Protein AF-A0AAW4SCJ5-F1 (afdb_monomer_lite)

pLDDT: mean 85.16, std 13.86, range [42.91, 95.56]

Sequence (95 aa):
MPISTPAQRDAIYRSDFLAFARKAFYVFSSDTYSQEWFHESIAQRLNGSIGRATRQIINAPPRALKSYLVSVAWTAFRLGQDPTHNSYASVIPKT

Foldseek 3Di:
DPDQDPVRLVVCLLVDLVSVLLVCVVVVDVDDDDDDPVLVVLRVQLVVCVPPPDDDDDDDDPPPCNCSSPPPSSQVSVCSNPVPDDPCPDPDPPD

Secondary structure (DSSP, 8-state):
-----HHHHHHHHHH-HHHHHHHHHHHH-SS-----HHHHHHHHHHHTTTT----------TTSSHHIIIIIIHHHHHHHH-TT--TT-------

Radius of gyration: 14.84 Å; chains: 1; bounding box: 38×41×30 Å

Structure (mmCIF, N/CA/C/O backbone):
data_AF-A0AAW4SCJ5-F1
#
_entry.id   AF-A0AAW4SCJ5-F1
#
loop_
_atom_site.group_PDB
_atom_site.id
_atom_site.type_symbol
_atom_site.label_atom_id
_atom_site.label_alt_id
_atom_site.label_comp_id
_atom_site.label_asym_id
_atom_site.label_entity_id
_atom_site.label_seq_id
_atom_site.pdbx_PDB_ins_code
_atom_site.Cartn_x
_atom_site.Cartn_y
_atom_site.Cartn_z
_atom_site.occupancy
_atom_site.B_iso_or_equiv
_atom_site.auth_seq_id
_atom_site.auth_comp_id
_atom_site.auth_asym_id
_atom_site.auth_atom_id
_atom_site.pdbx_PDB_model_num
ATOM 1 N N . MET A 1 1 ? 7.663 -23.295 -7.050 1.00 50.72 1 MET A N 1
ATOM 2 C CA . MET A 1 1 ? 6.359 -22.840 -6.516 1.00 50.72 1 MET A CA 1
ATOM 3 C C . MET A 1 1 ? 5.269 -23.416 -7.403 1.00 50.72 1 MET A C 1
ATOM 5 O O . MET A 1 1 ? 5.402 -23.242 -8.610 1.00 50.72 1 MET A O 1
ATOM 9 N N . PRO A 1 2 ? 4.250 -24.120 -6.876 1.00 54.78 2 PRO A N 1
ATOM 10 C CA . PRO A 1 2 ? 3.129 -24.542 -7.708 1.00 54.78 2 PRO A CA 1
ATOM 11 C C . PRO A 1 2 ? 2.495 -23.283 -8.304 1.00 54.78 2 PRO A C 1
ATOM 13 O O . PRO A 1 2 ? 2.277 -22.297 -7.597 1.00 54.78 2 PRO A O 1
ATOM 16 N N . ILE A 1 3 ? 2.304 -23.285 -9.621 1.00 58.66 3 ILE A N 1
ATOM 17 C CA . ILE A 1 3 ? 1.784 -22.140 -10.365 1.00 58.66 3 ILE A CA 1
ATOM 18 C C . ILE A 1 3 ? 0.363 -21.902 -9.853 1.00 58.66 3 ILE A C 1
ATOM 20 O O . ILE A 1 3 ? -0.533 -22.709 -10.088 1.00 58.66 3 ILE A O 1
ATOM 24 N N . SER A 1 4 ? 0.174 -20.835 -9.081 1.00 78.94 4 SER A N 1
ATOM 25 C CA . SER A 1 4 ? -1.118 -20.497 -8.493 1.00 78.94 4 SER A CA 1
ATOM 26 C C . SER A 1 4 ? -2.125 -20.261 -9.619 1.00 78.94 4 SER A C 1
ATOM 28 O O . SER A 1 4 ? -1.879 -19.448 -10.518 1.00 78.94 4 SER A O 1
ATOM 30 N N . THR A 1 5 ? -3.262 -20.951 -9.583 1.00 89.56 5 THR A N 1
ATOM 31 C CA . THR A 1 5 ? -4.336 -20.746 -10.566 1.00 89.56 5 THR A CA 1
ATOM 32 C C . THR A 1 5 ? -4.815 -19.284 -10.539 1.00 89.56 5 THR A C 1
ATOM 34 O O . THR A 1 5 ? -4.685 -18.611 -9.509 1.00 89.56 5 THR A O 1
ATOM 37 N N . PRO A 1 6 ? -5.378 -18.744 -11.638 1.00 88.56 6 PRO A N 1
ATOM 38 C CA . PRO A 1 6 ? -5.945 -17.392 -11.639 1.00 88.56 6 PRO A CA 1
ATOM 39 C C . PRO A 1 6 ? -6.924 -17.153 -10.479 1.00 88.56 6 PRO A C 1
ATOM 41 O O . PRO A 1 6 ? -6.813 -16.144 -9.790 1.00 88.56 6 PRO A O 1
ATOM 44 N N . ALA A 1 7 ? -7.779 -18.135 -10.177 1.00 89.50 7 ALA A N 1
ATOM 45 C CA . ALA A 1 7 ? -8.721 -18.070 -9.063 1.00 89.50 7 ALA A CA 1
ATOM 46 C C . ALA A 1 7 ? -8.028 -17.949 -7.692 1.00 89.50 7 ALA A C 1
ATOM 48 O O . ALA A 1 7 ? -8.441 -17.138 -6.866 1.00 89.50 7 ALA A O 1
ATOM 49 N N . GLN A 1 8 ? -6.946 -18.701 -7.455 1.00 91.25 8 GLN A N 1
ATOM 50 C CA . GLN A 1 8 ? -6.163 -18.590 -6.217 1.00 91.25 8 GLN A CA 1
ATOM 51 C C . GLN A 1 8 ? -5.495 -17.217 -6.086 1.00 91.25 8 GLN A C 1
ATOM 53 O O . GLN A 1 8 ? -5.492 -16.641 -5.001 1.00 91.25 8 GLN A O 1
ATOM 58 N N . ARG A 1 9 ? -4.969 -16.659 -7.185 1.00 91.56 9 ARG A N 1
ATOM 59 C CA . ARG A 1 9 ? -4.399 -15.301 -7.178 1.00 91.56 9 ARG A CA 1
ATOM 60 C C . ARG A 1 9 ? -5.457 -14.254 -6.856 1.00 91.56 9 ARG A C 1
ATOM 62 O O . ARG A 1 9 ? -5.227 -13.399 -6.008 1.00 91.56 9 ARG A O 1
ATOM 69 N N . ASP A 1 10 ? -6.629 -14.352 -7.474 1.00 90.81 10 ASP A N 1
ATOM 70 C CA . ASP A 1 10 ? -7.730 -13.429 -7.207 1.00 90.81 10 ASP A CA 1
ATOM 71 C C . ASP A 1 10 ? -8.293 -13.566 -5.790 1.00 90.81 10 ASP A C 1
ATOM 73 O O . ASP A 1 10 ? -8.770 -12.580 -5.230 1.00 90.81 10 ASP A O 1
ATOM 77 N N . ALA A 1 11 ? -8.232 -14.750 -5.179 1.00 91.94 11 ALA A N 1
ATOM 78 C CA . ALA A 1 11 ? -8.537 -14.905 -3.759 1.00 91.94 11 ALA A CA 1
ATOM 79 C C . ALA A 1 11 ? -7.526 -14.136 -2.890 1.00 91.94 11 ALA A C 1
ATOM 81 O O . ALA A 1 11 ? -7.937 -13.347 -2.042 1.00 91.94 11 ALA A O 1
ATOM 82 N N . ILE A 1 12 ? -6.223 -14.276 -3.169 1.00 93.25 12 ILE A N 1
ATOM 83 C CA . ILE A 1 12 ? -5.156 -13.549 -2.459 1.00 93.25 12 ILE A CA 1
ATOM 84 C C . ILE A 1 12 ? -5.346 -12.032 -2.590 1.00 93.25 12 ILE A C 1
ATOM 86 O O . ILE A 1 12 ? -5.287 -11.319 -1.593 1.00 93.25 12 ILE A O 1
ATOM 90 N N . TYR A 1 13 ? -5.639 -11.527 -3.792 1.00 93.69 13 TYR A N 1
ATOM 91 C CA . TYR A 1 13 ? -5.823 -10.088 -4.023 1.00 93.69 13 TYR A CA 1
ATOM 92 C C . TYR A 1 13 ? -7.031 -9.479 -3.299 1.00 93.69 13 TYR A C 1
ATOM 94 O O . TYR A 1 13 ? -7.095 -8.262 -3.171 1.00 93.69 13 TYR A O 1
ATOM 102 N N . ARG A 1 14 ? -8.000 -10.278 -2.837 1.00 91.56 14 ARG A N 1
ATOM 103 C CA . ARG A 1 14 ? -9.140 -9.771 -2.051 1.00 91.56 14 ARG A CA 1
ATOM 104 C C . ARG A 1 14 ? -8.824 -9.650 -0.559 1.00 91.56 14 ARG A C 1
ATOM 106 O O . ARG A 1 14 ? -9.432 -8.827 0.126 1.00 91.56 14 ARG A O 1
ATOM 113 N N . SER A 1 15 ? -7.891 -10.460 -0.063 1.00 91.69 15 SER A N 1
ATOM 114 C CA . SER A 1 15 ? -7.518 -10.513 1.355 1.00 91.69 15 SER A CA 1
ATOM 115 C C . SER A 1 15 ? -6.225 -9.767 1.682 1.00 91.69 15 SER A C 1
ATOM 117 O O . SER A 1 15 ? -6.071 -9.291 2.802 1.00 91.69 15 SER A O 1
ATOM 119 N N . ASP A 1 16 ? -5.300 -9.656 0.728 1.00 94.44 16 ASP A N 1
ATOM 120 C CA . ASP A 1 16 ? -3.990 -9.034 0.919 1.00 94.44 16 ASP A CA 1
ATOM 121 C C . ASP A 1 16 ? -3.890 -7.720 0.133 1.00 94.44 16 ASP A C 1
ATOM 123 O O . ASP A 1 16 ? -3.829 -7.695 -1.102 1.00 94.44 16 ASP A O 1
ATOM 127 N N . PHE A 1 17 ? -3.846 -6.617 0.882 1.00 95.44 17 PHE A N 1
ATOM 128 C CA . PHE A 1 17 ? -3.749 -5.275 0.324 1.00 95.44 17 PHE A CA 1
ATOM 129 C C . PHE A 1 17 ? -2.457 -5.047 -0.473 1.00 95.44 17 PHE A C 1
ATOM 131 O O . PHE A 1 17 ? -2.511 -4.418 -1.528 1.00 95.44 17 PHE A O 1
ATOM 138 N N . LEU A 1 18 ? -1.298 -5.538 -0.023 1.00 95.38 18 LEU A N 1
ATOM 139 C CA . LEU A 1 18 ? -0.044 -5.312 -0.750 1.00 95.38 18 LEU A CA 1
ATOM 140 C C . LEU A 1 18 ? 0.018 -6.139 -2.027 1.00 95.38 18 LEU A C 1
ATOM 142 O O . LEU A 1 18 ? 0.454 -5.633 -3.065 1.00 95.38 18 LEU A O 1
ATOM 146 N N . ALA A 1 19 ? -0.473 -7.378 -1.982 1.00 94.38 19 ALA A N 1
ATOM 147 C CA . ALA A 1 19 ? -0.604 -8.195 -3.182 1.00 94.38 19 ALA A CA 1
ATOM 148 C C . ALA A 1 19 ? -1.516 -7.512 -4.217 1.00 94.38 19 ALA A C 1
ATOM 150 O O . ALA A 1 19 ? -1.169 -7.449 -5.403 1.00 94.38 19 ALA A O 1
ATOM 151 N N . PHE A 1 20 ? -2.647 -6.954 -3.769 1.00 95.56 20 PHE A N 1
ATOM 152 C CA . PHE A 1 20 ? -3.535 -6.149 -4.607 1.00 95.56 20 PHE A CA 1
ATOM 153 C C . PHE A 1 20 ? -2.832 -4.904 -5.157 1.00 95.56 20 PHE A C 1
ATOM 155 O O . PHE A 1 20 ? -2.833 -4.687 -6.368 1.00 95.56 20 PHE A O 1
ATOM 162 N N . ALA A 1 21 ? -2.195 -4.110 -4.294 1.00 95.56 21 ALA A N 1
ATOM 163 C CA . ALA A 1 21 ? -1.548 -2.858 -4.667 1.00 95.56 21 ALA A CA 1
ATOM 164 C C . ALA A 1 21 ? -0.430 -3.074 -5.692 1.00 95.56 21 ALA A C 1
ATOM 166 O O . ALA A 1 21 ? -0.320 -2.304 -6.646 1.00 95.56 21 ALA A O 1
ATOM 167 N N . ARG A 1 22 ? 0.352 -4.149 -5.551 1.00 94.56 22 ARG A N 1
ATOM 168 C CA . ARG A 1 22 ? 1.370 -4.542 -6.529 1.00 94.56 22 ARG A CA 1
ATOM 169 C C . ARG A 1 22 ? 0.752 -4.951 -7.867 1.00 94.56 22 ARG A C 1
ATOM 171 O O . ARG A 1 22 ? 1.273 -4.564 -8.907 1.00 94.56 22 ARG A O 1
ATOM 178 N N . LYS A 1 23 ? -0.346 -5.720 -7.873 1.00 93.62 23 LYS A N 1
ATOM 179 C CA . LYS A 1 23 ? -1.055 -6.085 -9.117 1.00 93.62 23 LYS A CA 1
ATOM 180 C C . LYS A 1 23 ? -1.598 -4.837 -9.816 1.00 93.62 23 LYS A C 1
ATOM 182 O O . LYS A 1 23 ? -1.381 -4.661 -11.010 1.00 93.62 23 LYS A O 1
ATOM 187 N N . ALA A 1 24 ? -2.284 -3.981 -9.064 1.00 94.38 24 ALA A N 1
ATOM 188 C CA . ALA A 1 24 ? -2.885 -2.753 -9.569 1.00 94.38 24 ALA A CA 1
ATOM 189 C C . ALA A 1 24 ? -1.833 -1.745 -10.062 1.00 94.38 24 ALA A C 1
ATOM 191 O O . ALA A 1 24 ? -2.123 -0.953 -10.955 1.00 94.38 24 ALA A O 1
ATOM 192 N N . PHE A 1 25 ? -0.598 -1.813 -9.552 1.00 94.56 25 PHE A N 1
ATOM 193 C CA . PHE A 1 25 ? 0.457 -0.881 -9.941 1.00 94.56 25 PHE A CA 1
ATOM 194 C C . PHE A 1 25 ? 0.773 -0.987 -11.428 1.00 94.56 25 PHE A C 1
ATOM 196 O O . PHE A 1 25 ? 0.907 0.035 -12.083 1.00 94.56 25 PHE A O 1
ATOM 203 N N . TYR A 1 26 ? 0.776 -2.204 -11.975 1.00 94.00 26 TYR A N 1
ATOM 204 C CA . TYR A 1 26 ? 1.023 -2.446 -13.398 1.00 94.00 26 TYR A CA 1
ATOM 205 C C . TYR A 1 26 ? -0.131 -2.019 -14.317 1.00 94.00 26 TYR A C 1
ATOM 207 O O . TYR A 1 26 ? 0.035 -1.980 -15.532 1.00 94.00 26 TYR A O 1
ATOM 215 N N . VAL A 1 27 ? -1.304 -1.701 -13.758 1.00 92.38 27 VAL A N 1
ATOM 216 C CA . VAL A 1 27 ? -2.392 -1.035 -14.496 1.00 92.38 27 VAL A CA 1
ATOM 217 C C . VAL A 1 27 ? -2.171 0.479 -14.515 1.00 92.38 27 VAL A C 1
ATOM 219 O O . VAL A 1 27 ? -2.535 1.148 -15.476 1.00 92.38 27 VAL A O 1
ATOM 222 N N . PHE A 1 28 ? -1.582 1.019 -13.447 1.00 88.81 28 PHE A N 1
ATOM 223 C CA . PHE A 1 28 ? -1.349 2.448 -13.267 1.00 88.81 28 PHE A CA 1
ATOM 224 C C . PHE A 1 28 ? -0.061 2.946 -13.942 1.00 88.81 28 PHE A C 1
ATOM 226 O O . PHE A 1 28 ? -0.049 4.042 -14.497 1.00 88.81 28 PHE A O 1
ATOM 233 N N . SER A 1 29 ? 1.021 2.168 -13.885 1.00 91.06 29 SER A N 1
ATOM 234 C CA . SER A 1 29 ? 2.335 2.508 -14.432 1.00 91.06 29 SER A CA 1
ATOM 235 C C . SER A 1 29 ? 2.999 1.289 -15.075 1.00 91.06 29 SER A C 1
ATOM 237 O O . SER A 1 29 ? 2.794 0.153 -14.652 1.00 91.06 29 SER A O 1
ATOM 239 N N . SER A 1 30 ? 3.834 1.538 -16.083 1.00 91.94 30 SER A N 1
ATOM 240 C CA . SER A 1 30 ? 4.732 0.548 -16.690 1.00 91.94 30 SER A CA 1
ATOM 241 C C . SER A 1 30 ? 6.076 0.411 -15.961 1.00 91.94 30 SER A C 1
ATOM 243 O O . SER A 1 30 ? 6.923 -0.371 -16.390 1.00 91.94 30 SER A O 1
ATOM 245 N N . ASP A 1 31 ? 6.303 1.185 -14.897 1.00 92.31 31 ASP A N 1
ATOM 246 C CA . ASP A 1 31 ? 7.520 1.106 -14.090 1.00 92.31 31 ASP A CA 1
ATOM 247 C C . ASP A 1 31 ? 7.629 -0.228 -13.335 1.00 92.31 31 ASP A C 1
ATOM 249 O O . ASP A 1 31 ? 6.674 -0.993 -13.186 1.00 92.31 31 ASP A O 1
ATOM 253 N N . THR A 1 32 ? 8.816 -0.500 -12.792 1.00 90.25 32 THR A N 1
ATOM 254 C CA . THR A 1 32 ? 9.021 -1.661 -11.920 1.00 90.25 32 THR A CA 1
ATOM 255 C C . THR A 1 32 ? 8.562 -1.347 -10.499 1.00 90.25 32 THR A C 1
ATOM 257 O O . THR A 1 32 ? 9.019 -0.386 -9.881 1.00 90.25 32 THR A O 1
ATOM 260 N N . TYR A 1 33 ? 7.688 -2.191 -9.950 1.00 89.88 33 TYR A N 1
ATOM 261 C CA . TYR A 1 33 ? 7.305 -2.109 -8.544 1.00 89.88 33 TYR A CA 1
ATOM 262 C C . TYR A 1 33 ? 8.449 -2.612 -7.648 1.00 89.88 33 TYR A C 1
ATOM 264 O O . TYR A 1 33 ? 8.712 -3.816 -7.614 1.00 89.88 33 TYR A O 1
ATOM 272 N N . SER A 1 34 ? 9.101 -1.714 -6.900 1.00 90.50 34 SER A N 1
ATOM 273 C CA . SER A 1 34 ? 10.004 -2.094 -5.800 1.00 90.50 34 SER A CA 1
ATOM 274 C C . SER A 1 34 ? 9.205 -2.205 -4.510 1.00 90.50 34 SER A C 1
ATOM 276 O O . SER A 1 34 ? 8.566 -1.233 -4.113 1.00 90.50 34 SER A O 1
ATOM 278 N N . GLN A 1 35 ? 9.222 -3.373 -3.867 1.00 88.88 35 GLN A N 1
ATOM 279 C CA . GLN A 1 35 ? 8.626 -3.538 -2.545 1.00 88.88 35 GLN A CA 1
ATOM 280 C C . GLN A 1 35 ? 9.641 -3.139 -1.478 1.00 88.88 35 GLN A C 1
ATOM 282 O O . GLN A 1 35 ? 10.718 -3.722 -1.401 1.00 88.88 35 GLN A O 1
ATOM 287 N N . GLU A 1 36 ? 9.258 -2.197 -0.625 1.00 92.06 36 GLU A N 1
ATOM 288 C CA . GLU A 1 36 ? 10.076 -1.721 0.486 1.00 92.06 36 GLU A CA 1
ATOM 289 C C . GLU A 1 36 ? 9.405 -2.034 1.826 1.00 92.06 36 GLU A C 1
ATOM 291 O O . GLU A 1 36 ? 8.177 -2.107 1.924 1.00 92.06 36 GLU A O 1
ATOM 296 N N . TRP A 1 37 ? 10.197 -2.138 2.896 1.00 90.44 37 TRP A N 1
ATOM 297 C CA . TRP A 1 37 ? 9.703 -2.459 4.245 1.00 90.44 37 TRP A CA 1
ATOM 298 C C . TRP A 1 37 ? 8.607 -1.494 4.737 1.00 90.44 37 TRP A C 1
ATOM 300 O O . TRP A 1 37 ? 7.677 -1.878 5.449 1.00 90.44 37 TRP A O 1
ATOM 310 N N . PHE A 1 38 ? 8.669 -0.221 4.340 1.00 89.94 38 PHE A N 1
ATOM 311 C CA . PHE A 1 38 ? 7.689 0.775 4.769 1.00 89.94 38 PHE A CA 1
ATOM 312 C C . PHE A 1 38 ? 6.334 0.617 4.061 1.00 89.94 38 PHE A C 1
ATOM 314 O O . PHE A 1 38 ? 5.334 1.135 4.561 1.00 89.94 38 PHE A O 1
ATOM 321 N N . HIS A 1 39 ? 6.246 -0.113 2.941 1.00 94.06 39 HIS A N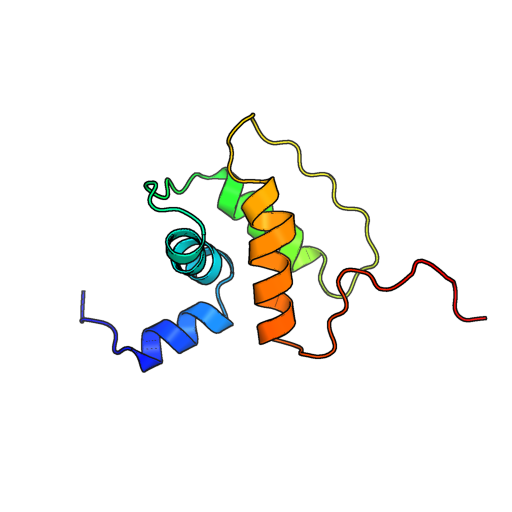 1
ATOM 322 C CA . HIS A 1 39 ? 4.957 -0.456 2.326 1.00 94.06 39 HIS A CA 1
ATOM 323 C C . HIS A 1 39 ? 4.131 -1.351 3.247 1.00 94.06 39 HIS A C 1
ATOM 325 O O . HIS A 1 39 ? 2.936 -1.112 3.416 1.00 94.06 39 HIS A O 1
ATOM 331 N N . GLU A 1 40 ? 4.775 -2.306 3.918 1.00 93.75 40 GLU A N 1
ATOM 332 C CA . GLU A 1 40 ? 4.142 -3.157 4.933 1.00 93.75 40 GLU A CA 1
ATOM 333 C C . GLU A 1 40 ? 3.667 -2.338 6.131 1.00 93.75 40 GLU A C 1
ATOM 335 O O . GLU A 1 40 ? 2.532 -2.496 6.581 1.00 93.75 40 GLU A O 1
ATOM 340 N N . SER A 1 41 ? 4.479 -1.382 6.588 1.00 93.50 41 SER A N 1
ATOM 341 C CA . SER A 1 41 ? 4.086 -0.474 7.675 1.00 93.50 41 SER A CA 1
ATOM 342 C C . SER A 1 41 ? 2.868 0.385 7.304 1.00 93.50 41 SER A C 1
ATOM 344 O O . SER A 1 41 ? 1.957 0.557 8.116 1.00 93.50 41 SER A O 1
ATOM 346 N N . ILE A 1 42 ? 2.811 0.898 6.068 1.00 93.94 42 ILE A N 1
ATOM 347 C CA . ILE A 1 42 ? 1.652 1.643 5.550 1.00 93.94 42 ILE A CA 1
ATOM 348 C C . ILE A 1 42 ? 0.416 0.741 5.494 1.00 93.94 42 ILE A C 1
ATOM 350 O O . ILE A 1 42 ? -0.644 1.138 5.974 1.00 93.94 42 ILE A O 1
ATOM 354 N N . ALA A 1 43 ? 0.548 -0.471 4.954 1.00 94.00 43 ALA A N 1
ATOM 355 C CA . ALA A 1 43 ? -0.542 -1.437 4.852 1.00 94.00 43 ALA A CA 1
ATOM 356 C C . ALA A 1 43 ? -1.138 -1.779 6.224 1.00 94.00 43 ALA A C 1
ATOM 358 O O . ALA A 1 43 ? -2.352 -1.704 6.410 1.00 94.00 43 ALA A O 1
ATOM 359 N N . GLN A 1 44 ? -0.288 -2.088 7.205 1.00 93.00 44 GLN A N 1
ATOM 360 C CA . GLN A 1 44 ? -0.714 -2.356 8.580 1.00 93.00 44 GLN A CA 1
ATOM 361 C C . GLN A 1 44 ? -1.431 -1.149 9.195 1.00 93.00 44 GLN A C 1
ATOM 363 O O . GLN A 1 44 ? -2.482 -1.303 9.820 1.00 93.00 44 GLN A O 1
ATOM 368 N N . ARG A 1 45 ? -0.903 0.063 8.980 1.00 92.75 45 ARG A N 1
ATOM 369 C CA . ARG A 1 45 ? -1.505 1.302 9.486 1.00 92.75 45 ARG A CA 1
ATOM 370 C C . ARG A 1 45 ? -2.887 1.564 8.887 1.00 92.75 45 ARG A C 1
ATOM 372 O O . ARG A 1 45 ? -3.800 1.945 9.618 1.00 92.75 45 ARG A O 1
ATOM 379 N N . LEU A 1 46 ? -3.041 1.358 7.580 1.00 92.31 46 LEU A N 1
ATOM 380 C CA . LEU A 1 46 ? -4.315 1.515 6.877 1.00 92.31 46 LEU A CA 1
ATOM 381 C C . LEU A 1 46 ? -5.329 0.456 7.324 1.00 92.31 46 LEU A C 1
ATOM 383 O O . LEU A 1 46 ? -6.443 0.811 7.708 1.00 92.31 46 LEU A O 1
ATOM 387 N N . ASN A 1 47 ? -4.929 -0.816 7.390 1.00 91.75 47 ASN A N 1
ATOM 388 C CA . ASN A 1 47 ? -5.776 -1.899 7.900 1.00 91.75 47 ASN A CA 1
ATOM 389 C C . ASN A 1 47 ? -6.257 -1.638 9.334 1.00 91.75 47 ASN A C 1
ATOM 391 O O . ASN A 1 47 ? -7.442 -1.794 9.624 1.00 91.75 47 ASN A O 1
ATOM 395 N N . GLY A 1 48 ? -5.377 -1.156 10.216 1.00 89.62 48 GLY A N 1
ATOM 396 C CA . GLY A 1 48 ? -5.732 -0.799 11.594 1.00 89.62 48 GLY A CA 1
ATOM 397 C C . GLY A 1 48 ? -6.666 0.412 11.726 1.00 89.62 48 GLY A C 1
ATOM 398 O O . GLY A 1 48 ? -7.178 0.668 12.818 1.00 89.62 48 GLY A O 1
ATOM 399 N N . SER A 1 49 ? -6.888 1.164 10.642 1.00 87.69 49 SER A N 1
ATOM 400 C CA . SER A 1 49 ? -7.816 2.302 10.615 1.00 87.69 49 SER A CA 1
ATOM 401 C C . SER A 1 49 ? -9.249 1.914 10.231 1.00 87.69 49 SER A C 1
ATOM 403 O O . SER A 1 49 ? -10.166 2.712 10.423 1.00 87.69 49 SER A O 1
ATOM 405 N N . ILE A 1 50 ? -9.474 0.693 9.729 1.00 87.31 50 ILE A N 1
ATOM 406 C CA . ILE A 1 50 ? -10.814 0.221 9.363 1.00 87.31 50 ILE A CA 1
ATOM 407 C C . ILE A 1 50 ? -11.724 0.244 10.601 1.00 87.31 50 ILE A C 1
ATOM 409 O O . ILE A 1 50 ? -11.367 -0.253 11.667 1.00 87.31 50 ILE A O 1
ATOM 413 N N . GLY A 1 51 ? -12.907 0.848 10.459 1.00 83.69 51 GLY A N 1
ATOM 414 C CA . GLY A 1 51 ? -13.879 0.984 11.549 1.00 83.69 51 GLY A CA 1
ATOM 415 C C . GLY A 1 51 ? -13.515 2.039 12.599 1.00 83.69 51 GLY A C 1
ATOM 416 O O . GLY A 1 51 ? -14.195 2.139 13.617 1.00 83.69 51 GLY A O 1
ATOM 417 N N . ARG A 1 52 ? -12.463 2.839 12.376 1.00 83.62 52 ARG A N 1
ATOM 418 C CA . ARG A 1 52 ? -12.038 3.913 13.283 1.00 83.62 52 ARG A CA 1
ATOM 419 C C . ARG 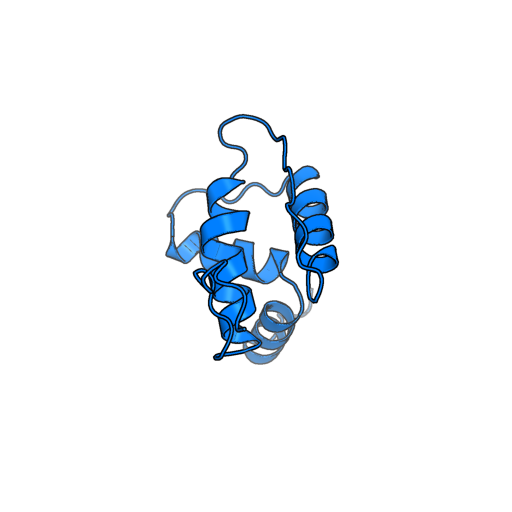A 1 52 ? -11.961 5.239 12.534 1.00 83.62 52 ARG A C 1
ATOM 421 O O . ARG A 1 52 ? -11.127 5.404 11.648 1.00 83.62 52 ARG A O 1
ATOM 428 N N . ALA A 1 53 ? -12.760 6.225 12.939 1.00 69.38 53 ALA A N 1
ATOM 429 C CA . ALA A 1 53 ? -12.661 7.596 12.430 1.00 69.38 53 ALA A CA 1
ATOM 430 C C . ALA A 1 53 ? -11.397 8.281 12.986 1.00 69.38 53 ALA A C 1
ATOM 432 O O . ALA A 1 53 ? -11.444 9.050 13.942 1.00 69.38 53 ALA A O 1
ATOM 433 N N . THR A 1 54 ? -10.236 7.940 12.424 1.00 77.06 54 THR A N 1
ATOM 434 C CA . THR A 1 54 ? -8.924 8.367 12.924 1.00 77.06 54 THR A CA 1
ATOM 435 C 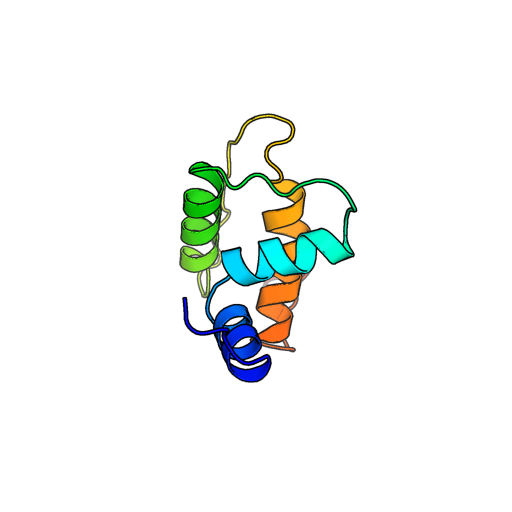C . THR A 1 54 ? -8.090 8.966 11.803 1.00 77.06 54 THR A C 1
ATOM 437 O O . THR A 1 54 ? -7.894 8.353 10.754 1.00 77.06 54 THR A O 1
ATOM 440 N N . ARG A 1 55 ? -7.559 10.172 12.028 1.00 82.69 55 ARG A N 1
ATOM 441 C CA . ARG A 1 55 ? -6.628 10.808 11.093 1.00 82.69 55 ARG A CA 1
ATOM 442 C C . ARG A 1 55 ? -5.282 10.086 11.149 1.00 82.69 55 ARG A C 1
ATOM 444 O O . ARG A 1 55 ? -4.561 10.184 12.140 1.00 82.69 55 ARG A O 1
ATOM 451 N N . GLN A 1 56 ? -4.936 9.376 10.081 1.00 86.31 56 GLN A N 1
ATOM 452 C CA . GLN A 1 56 ? -3.653 8.685 9.965 1.00 86.31 56 GLN A CA 1
ATOM 453 C C . GLN A 1 56 ? -2.582 9.638 9.419 1.00 86.31 56 GLN A C 1
ATOM 455 O O . GLN A 1 56 ? -2.798 10.318 8.419 1.00 86.31 56 GLN A O 1
ATOM 460 N N . ILE A 1 57 ? -1.422 9.691 10.079 1.00 89.31 57 ILE A N 1
ATOM 461 C CA . ILE A 1 57 ? -0.245 10.430 9.604 1.00 89.31 57 ILE A CA 1
ATOM 462 C C . ILE A 1 57 ? 0.773 9.404 9.115 1.00 89.31 57 ILE A C 1
ATOM 464 O O . ILE A 1 57 ? 1.219 8.559 9.890 1.00 89.31 57 ILE A O 1
ATOM 468 N N . ILE A 1 58 ? 1.131 9.486 7.833 1.00 89.62 58 ILE A N 1
ATOM 469 C CA . ILE A 1 58 ? 2.120 8.616 7.190 1.00 89.62 58 ILE A CA 1
ATOM 470 C C . ILE A 1 58 ? 3.294 9.491 6.747 1.00 89.62 58 ILE A C 1
ATOM 472 O O . ILE A 1 58 ? 3.167 10.272 5.804 1.00 89.62 58 ILE A O 1
ATOM 476 N N . ASN A 1 59 ? 4.432 9.359 7.432 1.00 90.00 59 ASN A N 1
ATOM 477 C CA . ASN A 1 59 ? 5.684 10.007 7.049 1.00 90.00 59 ASN A CA 1
ATOM 478 C C . ASN A 1 59 ? 6.581 8.986 6.338 1.00 90.00 59 ASN A C 1
ATOM 480 O O . ASN A 1 59 ? 6.957 7.977 6.926 1.00 90.00 59 ASN A O 1
ATOM 484 N N . ALA A 1 60 ? 6.877 9.228 5.065 1.00 86.94 60 ALA A N 1
ATOM 485 C CA . ALA A 1 60 ? 7.694 8.349 4.236 1.00 86.94 60 ALA A CA 1
ATOM 486 C C . ALA A 1 60 ? 8.444 9.169 3.171 1.00 86.94 60 ALA A C 1
ATOM 488 O O . ALA A 1 60 ? 7.938 10.224 2.749 1.00 86.94 60 ALA A O 1
ATOM 489 N N . PRO A 1 61 ? 9.616 8.693 2.706 1.00 86.00 61 PRO A N 1
ATOM 490 C CA . PRO A 1 61 ? 10.498 9.442 1.812 1.00 86.00 61 PRO A CA 1
ATOM 491 C C . PRO A 1 61 ? 9.818 9.877 0.497 1.00 86.00 61 PRO A C 1
ATOM 493 O O . PRO A 1 61 ? 8.743 9.376 0.124 1.00 86.00 61 PRO A O 1
ATOM 496 N N . PRO A 1 62 ? 10.384 10.860 -0.227 1.00 84.69 62 PRO A N 1
ATOM 497 C CA . PRO A 1 62 ? 9.909 11.195 -1.566 1.00 84.69 62 PRO A CA 1
ATOM 498 C C . PRO A 1 62 ? 9.982 9.963 -2.479 1.00 84.69 62 PRO A C 1
ATOM 500 O O . PRO A 1 62 ? 10.838 9.105 -2.307 1.00 84.69 62 PRO A O 1
ATOM 503 N N . ARG A 1 63 ? 9.054 9.868 -3.442 1.00 83.44 63 ARG A N 1
ATOM 504 C CA . ARG A 1 63 ? 8.962 8.754 -4.414 1.00 83.44 63 ARG A CA 1
ATOM 505 C C . ARG A 1 63 ? 8.744 7.356 -3.804 1.00 83.44 63 ARG A C 1
ATOM 507 O O . ARG A 1 63 ? 8.842 6.359 -4.498 1.00 83.44 63 ARG A O 1
ATOM 514 N N . ALA A 1 64 ? 8.327 7.282 -2.542 1.00 85.06 64 ALA A N 1
ATOM 515 C CA . ALA A 1 64 ? 8.021 6.043 -1.822 1.00 85.06 64 ALA A CA 1
ATOM 516 C C . ALA A 1 64 ? 6.713 5.332 -2.241 1.00 85.06 64 ALA A C 1
ATOM 518 O O . ALA A 1 64 ? 6.225 4.473 -1.514 1.00 85.06 64 ALA A O 1
ATOM 519 N N . LEU A 1 65 ? 6.064 5.727 -3.343 1.00 90.75 65 LEU A N 1
ATOM 520 C CA . LEU A 1 65 ? 4.740 5.214 -3.743 1.00 90.75 65 LEU A CA 1
ATOM 521 C C . LEU A 1 6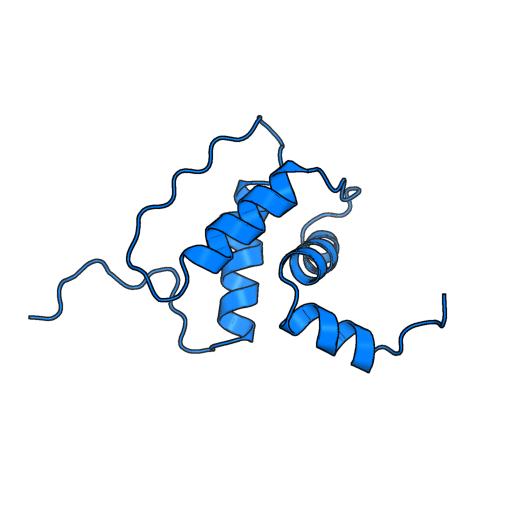5 ? 3.589 5.468 -2.742 1.00 90.75 65 LEU A C 1
ATOM 523 O O . LEU A 1 65 ? 2.472 5.004 -2.952 1.00 90.75 65 LEU A O 1
ATOM 527 N N . LYS A 1 66 ? 3.820 6.241 -1.673 1.00 90.31 66 LYS A N 1
ATOM 528 C CA . LYS A 1 66 ? 2.835 6.475 -0.603 1.00 90.31 66 LYS A CA 1
ATOM 529 C C . LYS A 1 66 ? 1.500 7.048 -1.098 1.00 90.31 66 LYS A C 1
ATOM 531 O O . LYS A 1 66 ? 0.455 6.587 -0.658 1.00 90.31 66 LYS A O 1
ATOM 536 N N . SER A 1 67 ? 1.515 7.999 -2.036 1.00 90.81 67 SER A N 1
ATOM 537 C CA . SER A 1 67 ? 0.281 8.590 -2.581 1.00 90.81 67 SER A CA 1
ATOM 538 C C . SER A 1 67 ? -0.511 7.583 -3.411 1.00 90.81 67 SER A C 1
ATOM 540 O O . SER A 1 67 ? -1.732 7.545 -3.326 1.00 90.81 67 SER A O 1
ATOM 542 N N . TYR A 1 68 ? 0.183 6.728 -4.166 1.00 93.50 68 TYR A N 1
ATOM 543 C CA . TYR A 1 68 ? -0.443 5.634 -4.900 1.00 93.50 68 TYR A CA 1
ATOM 544 C C . TYR A 1 68 ? -1.075 4.622 -3.933 1.00 93.50 68 TYR A C 1
ATOM 546 O O . TYR A 1 68 ? -2.257 4.310 -4.067 1.00 93.50 68 TYR A O 1
ATOM 554 N N . LEU A 1 69 ? -0.331 4.177 -2.913 1.00 94.19 69 LEU A N 1
ATOM 555 C CA . LEU A 1 69 ? -0.838 3.224 -1.923 1.00 94.19 69 LEU A CA 1
ATOM 556 C C . LEU A 1 69 ? -2.072 3.758 -1.187 1.00 94.19 69 LEU A C 1
ATOM 558 O O . LEU A 1 69 ? -3.067 3.050 -1.085 1.00 94.19 69 LEU A O 1
ATOM 562 N N . VAL A 1 70 ? -2.023 5.000 -0.700 1.00 92.56 70 VAL A N 1
ATOM 563 C CA . VAL A 1 70 ? -3.066 5.566 0.171 1.00 92.56 70 VAL A CA 1
ATOM 564 C C . VAL A 1 70 ? -4.278 6.070 -0.613 1.00 92.56 70 VAL A C 1
ATOM 566 O O . VAL A 1 70 ? -5.408 5.832 -0.198 1.00 92.56 70 VAL A O 1
ATOM 569 N N . SER A 1 71 ? -4.075 6.774 -1.726 1.00 90.81 71 SER A N 1
ATOM 570 C CA . SER A 1 71 ? -5.183 7.444 -2.419 1.00 90.81 71 SER A CA 1
ATOM 571 C C . SER A 1 71 ? -5.810 6.597 -3.523 1.00 90.81 71 SER A C 1
ATOM 573 O O . SER A 1 71 ? -6.995 6.763 -3.799 1.00 90.81 71 SER A O 1
ATOM 575 N N . VAL A 1 72 ? -5.039 5.706 -4.157 1.00 93.38 72 VAL A N 1
ATOM 576 C CA . VAL A 1 72 ? -5.488 4.931 -5.327 1.00 93.38 72 VAL A CA 1
ATOM 577 C C . VAL A 1 72 ? -5.697 3.464 -4.967 1.00 93.38 72 VAL A C 1
ATOM 579 O O . VAL A 1 72 ? -6.805 2.948 -5.081 1.00 93.38 72 VAL A O 1
ATOM 582 N N . ALA A 1 73 ? -4.648 2.779 -4.509 1.00 95.38 73 ALA A N 1
ATOM 583 C CA . ALA A 1 73 ? -4.728 1.347 -4.248 1.00 95.38 73 ALA A CA 1
ATOM 584 C C . ALA A 1 73 ? -5.658 1.045 -3.067 1.00 95.38 73 ALA A C 1
ATOM 586 O O . ALA A 1 73 ? -6.481 0.140 -3.155 1.00 95.38 73 ALA A O 1
ATOM 587 N N . TRP A 1 74 ? -5.552 1.800 -1.970 1.00 94.50 74 TRP A N 1
ATOM 588 C CA . TRP A 1 74 ? -6.364 1.569 -0.774 1.00 94.50 74 TRP A CA 1
ATOM 589 C C . TRP A 1 74 ? -7.853 1.816 -1.014 1.00 94.50 74 TRP A C 1
ATOM 591 O O . TRP A 1 74 ? -8.683 1.002 -0.617 1.00 94.50 74 TRP A O 1
ATOM 601 N N . THR A 1 75 ? -8.200 2.905 -1.700 1.00 92.88 75 THR A N 1
ATOM 602 C CA . THR A 1 75 ? -9.595 3.237 -2.021 1.00 92.88 75 THR A CA 1
ATOM 603 C C . THR A 1 75 ? -10.210 2.185 -2.943 1.00 92.88 75 THR A C 1
ATOM 605 O O . THR A 1 75 ? -11.290 1.678 -2.643 1.00 92.88 75 THR A O 1
ATOM 608 N N . ALA A 1 76 ? -9.496 1.774 -3.996 1.00 93.62 76 ALA A N 1
ATOM 609 C CA . ALA A 1 76 ? -9.936 0.709 -4.897 1.00 93.62 76 ALA A CA 1
ATOM 610 C C . ALA A 1 76 ? -10.070 -0.647 -4.181 1.00 93.62 76 ALA A C 1
ATOM 612 O O . ALA A 1 76 ? -11.048 -1.364 -4.391 1.00 93.62 76 ALA A O 1
ATOM 613 N N . PHE A 1 77 ? -9.121 -0.985 -3.303 1.00 94.75 77 PHE A N 1
ATOM 614 C CA . PHE A 1 77 ? -9.166 -2.208 -2.501 1.00 94.75 77 PHE A CA 1
ATOM 615 C C . PHE A 1 77 ? -10.389 -2.232 -1.579 1.00 94.75 77 PHE A C 1
ATOM 617 O O . PHE A 1 77 ? -11.123 -3.219 -1.550 1.00 94.75 77 PHE A O 1
ATOM 624 N N . ARG A 1 78 ? -10.653 -1.128 -0.870 1.00 92.75 78 ARG A N 1
ATOM 625 C CA . ARG A 1 78 ? -11.814 -1.005 0.021 1.00 92.75 78 ARG A 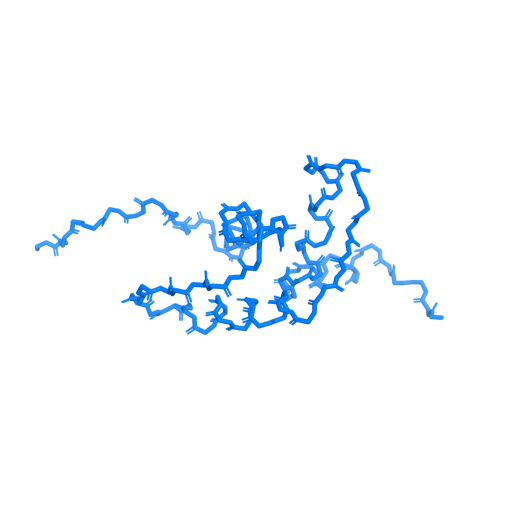CA 1
ATOM 626 C C . ARG A 1 78 ? -13.134 -1.046 -0.737 1.00 92.75 78 ARG A C 1
ATOM 628 O O . ARG A 1 78 ? -14.039 -1.731 -0.278 1.00 92.75 78 ARG A O 1
ATOM 635 N N . LEU A 1 79 ? -13.220 -0.402 -1.900 1.00 91.44 79 LEU A N 1
ATOM 636 C CA . LEU A 1 79 ? -14.406 -0.468 -2.757 1.00 91.44 79 LEU A CA 1
ATOM 637 C C . LEU A 1 79 ? -14.678 -1.897 -3.257 1.00 91.44 79 LEU A C 1
ATOM 639 O O . LEU A 1 79 ? -15.827 -2.318 -3.345 1.00 91.44 79 LEU A O 1
ATOM 643 N N . GLY A 1 80 ? -13.623 -2.665 -3.547 1.00 90.75 80 GLY A N 1
ATOM 644 C CA . GLY A 1 80 ? -13.743 -4.076 -3.922 1.00 90.75 80 GLY A CA 1
ATOM 645 C C . GLY A 1 80 ? -14.205 -4.995 -2.782 1.00 90.75 80 GLY A C 1
ATOM 646 O O . GLY A 1 80 ? -14.745 -6.066 -3.054 1.00 90.75 80 GLY A O 1
ATOM 647 N N . GLN A 1 81 ? -14.003 -4.596 -1.523 1.00 89.62 81 GLN A N 1
ATOM 648 C CA . GLN A 1 81 ? -14.492 -5.315 -0.340 1.00 89.62 81 GLN A CA 1
ATOM 649 C C . GLN A 1 81 ? -15.905 -4.885 0.061 1.00 89.62 81 GLN A C 1
ATOM 651 O O . GLN A 1 81 ? -16.710 -5.714 0.477 1.00 89.62 81 GLN A O 1
ATOM 656 N N . ASP A 1 82 ? -16.188 -3.591 -0.043 1.00 88.31 82 ASP A N 1
ATOM 657 C CA . ASP A 1 82 ? -17.455 -2.973 0.316 1.00 88.31 82 ASP A CA 1
ATOM 658 C C . ASP A 1 82 ? -17.800 -1.887 -0.719 1.00 88.31 82 ASP A C 1
ATOM 660 O O . ASP A 1 82 ? -17.227 -0.793 -0.682 1.00 88.31 82 ASP A O 1
ATOM 664 N N . PRO A 1 83 ? -18.753 -2.154 -1.631 1.00 85.06 83 PRO A N 1
ATOM 665 C CA . PRO A 1 83 ? -19.164 -1.199 -2.659 1.00 85.06 83 PRO A CA 1
ATOM 666 C C . PRO A 1 83 ? -19.770 0.095 -2.101 1.00 85.06 83 PRO A C 1
ATOM 668 O O . PRO A 1 83 ? -19.859 1.087 -2.821 1.00 85.06 83 PRO A O 1
ATOM 671 N N . THR A 1 84 ? -20.201 0.101 -0.834 1.00 84.38 84 THR A N 1
ATOM 672 C CA . THR A 1 84 ? -20.750 1.290 -0.163 1.00 84.38 84 THR A CA 1
ATOM 673 C C . THR A 1 84 ? -19.662 2.182 0.434 1.00 84.38 84 THR A C 1
ATOM 675 O O . THR A 1 84 ? -19.953 3.264 0.954 1.00 84.38 84 THR A O 1
ATOM 678 N N . HIS A 1 85 ? -18.394 1.765 0.338 1.00 79.19 85 HIS A N 1
ATOM 679 C CA . HIS A 1 85 ? -17.268 2.529 0.842 1.00 79.19 85 HIS A CA 1
ATOM 680 C C . HIS A 1 85 ? -17.099 3.841 0.070 1.00 79.19 85 HIS A C 1
ATOM 682 O O . HIS A 1 85 ? -16.618 3.873 -1.061 1.00 79.19 85 HIS A O 1
ATOM 688 N N . ASN A 1 86 ? -17.457 4.949 0.716 1.00 68.00 86 ASN A N 1
ATOM 689 C CA . ASN A 1 86 ? -17.260 6.284 0.174 1.00 68.00 86 ASN A CA 1
ATOM 690 C C . ASN A 1 86 ? -15.967 6.906 0.726 1.00 68.00 86 ASN A C 1
ATOM 692 O O . ASN A 1 86 ? -15.891 7.263 1.902 1.00 68.00 86 ASN A O 1
ATOM 696 N N . SER A 1 87 ? -14.967 7.093 -0.140 1.00 60.78 87 SER A N 1
ATOM 697 C CA . SER A 1 87 ? -13.705 7.775 0.188 1.00 60.78 87 SER A CA 1
ATOM 698 C C . SER A 1 87 ? -13.879 9.261 0.519 1.00 60.78 87 SER A C 1
ATOM 700 O O . SER A 1 87 ? -13.025 9.847 1.179 1.00 60.78 87 SER A O 1
ATOM 702 N N . TYR A 1 88 ? -14.976 9.866 0.061 1.00 63.59 88 TYR A N 1
ATOM 703 C CA . TYR A 1 88 ? -15.306 11.282 0.226 1.00 63.59 88 TYR A CA 1
ATOM 704 C C . TYR A 1 88 ? -16.426 11.515 1.240 1.00 63.59 88 TYR A C 1
ATOM 706 O O . TYR A 1 88 ? -16.972 12.617 1.266 1.00 63.59 88 TYR A O 1
ATOM 714 N N . ALA A 1 89 ? -16.815 10.497 2.024 1.00 52.31 89 ALA A N 1
ATOM 715 C CA . ALA A 1 89 ? -17.912 10.625 2.978 1.00 52.31 89 ALA A CA 1
ATOM 716 C C . ALA A 1 89 ? -17.692 11.871 3.839 1.00 52.31 89 ALA A C 1
ATOM 718 O O . ALA A 1 89 ? -16.691 12.000 4.547 1.00 52.31 89 ALA A O 1
ATOM 719 N N . SER A 1 90 ? -18.605 12.823 3.668 1.00 44.81 90 SER A N 1
ATOM 720 C CA . SER A 1 90 ? -18.503 14.172 4.181 1.00 44.81 90 SER A CA 1
ATOM 721 C C . SER A 1 90 ? -18.377 14.142 5.698 1.00 44.81 90 SER A C 1
ATOM 723 O O . SER A 1 90 ? -19.123 13.460 6.397 1.00 44.81 90 SER A O 1
ATOM 725 N N . VAL A 1 91 ? -17.442 14.937 6.217 1.00 51.84 91 VAL A N 1
ATOM 726 C CA . VAL A 1 91 ? -17.357 15.315 7.633 1.00 51.84 91 VAL A CA 1
ATOM 727 C C . VAL A 1 91 ? -18.507 16.283 7.945 1.00 51.84 91 VAL A C 1
ATOM 729 O O . VAL A 1 91 ? -18.296 17.417 8.3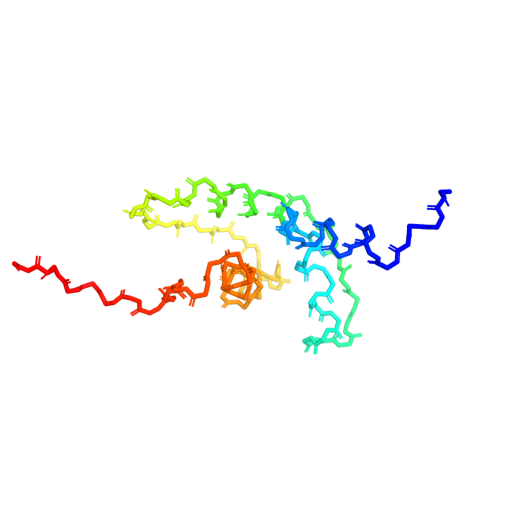59 1.00 51.84 91 VAL A O 1
ATOM 732 N N . ILE A 1 92 ? -19.743 15.874 7.666 1.00 46.91 92 ILE A N 1
ATOM 733 C CA . ILE A 1 92 ? -20.933 16.559 8.150 1.00 46.91 92 ILE A CA 1
ATOM 734 C C . ILE A 1 92 ? -21.505 15.629 9.215 1.00 46.91 92 ILE A C 1
ATOM 736 O O . ILE A 1 92 ? -21.903 14.510 8.877 1.00 46.91 92 ILE A O 1
ATOM 740 N N . PRO A 1 93 ? -21.503 16.032 10.498 1.00 42.91 93 PRO A N 1
ATOM 741 C CA . PRO A 1 93 ? -22.183 15.255 11.515 1.00 42.91 93 PRO A CA 1
ATOM 742 C C . PRO A 1 93 ? -23.648 15.175 11.092 1.00 42.91 93 PRO A C 1
ATOM 744 O O . PRO A 1 93 ? -24.301 16.196 10.887 1.00 42.91 93 PRO A O 1
ATOM 747 N N . LYS A 1 94 ? -24.135 13.954 10.874 1.00 43.00 94 LYS A N 1
ATOM 748 C CA . LYS A 1 94 ? -25.558 13.718 10.670 1.00 43.00 94 LYS A CA 1
ATOM 749 C C . LYS A 1 94 ? -26.213 13.964 12.029 1.00 43.00 94 LYS A C 1
ATOM 751 O O . LYS A 1 94 ? -26.031 13.154 12.937 1.00 43.00 94 LYS A O 1
ATOM 756 N N . THR A 1 95 ? -26.809 15.145 12.170 1.00 48.38 95 THR A N 1
ATOM 757 C CA . THR A 1 95 ? -27.606 15.580 13.322 1.00 48.38 95 THR A CA 1
ATOM 758 C C . THR A 1 95 ? -28.820 14.688 13.522 1.00 48.38 95 THR A C 1
ATOM 760 O O . THR A 1 95 ? -29.336 14.161 12.506 1.00 48.38 95 THR A O 1
#